Protein AF-A0A1C6S0C9-F1 (afdb_monomer_lite)

Organism: NCBI:txid145854

Radius of gyration: 26.19 Å; chains: 1; bounding box: 48×29×77 Å

Secondary structure (DSSP, 8-state):
-------S--TTS-TTS--HHHHHTSPTT-S---TT----TTS----S-S-PPPPSB-TTS-BHHHHHS-S-GGGG-

Foldseek 3Di:
DDPPPPDDQDPQADPVRHHVVRVVPDPPPPRDDPPPPPVPVVPDDPDPDPDPDPDCADPVGDGPCVVVVVDDPVVVD

Structure (mmCIF, N/CA/C/O backbone):
data_AF-A0A1C6S0C9-F1
#
_entry.id   AF-A0A1C6S0C9-F1
#
loop_
_atom_site.group_PDB
_atom_site.id
_atom_site.type_symbol
_atom_site.label_atom_id
_atom_site.label_alt_id
_atom_site.label_comp_id
_atom_site.label_asym_id
_atom_site.label_entity_id
_atom_site.label_seq_id
_atom_site.pdbx_PDB_ins_code
_atom_site.Cartn_x
_atom_site.Cartn_y
_atom_site.Cartn_z
_atom_site.occupancy
_atom_site.B_iso_or_equiv
_atom_site.auth_seq_id
_atom_site.auth_comp_id
_atom_site.auth_asym_id
_atom_site.auth_atom_id
_atom_site.pdbx_PDB_model_num
ATOM 1 N N . MET A 1 1 ? -19.025 -9.084 40.271 1.00 37.41 1 MET A N 1
ATOM 2 C CA . MET A 1 1 ? -19.516 -8.004 39.394 1.00 37.41 1 MET A CA 1
ATOM 3 C C . MET A 1 1 ? -18.631 -7.987 38.165 1.00 37.41 1 MET A C 1
ATOM 5 O O . MET A 1 1 ? -17.462 -7.663 38.299 1.00 37.41 1 MET A O 1
ATOM 9 N N . SER A 1 2 ? -19.156 -8.387 37.011 1.00 46.91 2 SER A N 1
ATOM 10 C CA . SER A 1 2 ? -18.481 -8.182 35.727 1.00 46.91 2 SER A CA 1
ATOM 11 C C . SER A 1 2 ? -19.473 -7.457 34.841 1.00 46.91 2 SER A C 1
ATOM 13 O O . SER A 1 2 ? -20.356 -8.068 34.242 1.00 46.91 2 SER A O 1
ATOM 15 N N . THR A 1 3 ? -19.396 -6.132 34.875 1.00 47.84 3 THR A N 1
ATOM 16 C CA . THR A 1 3 ? -20.181 -5.254 34.019 1.00 47.84 3 THR A CA 1
ATOM 17 C C . THR A 1 3 ? -19.652 -5.449 32.605 1.00 47.84 3 THR A C 1
ATOM 19 O O . THR A 1 3 ? -18.601 -4.938 32.236 1.00 47.84 3 THR A O 1
ATOM 22 N N . ASN A 1 4 ? -20.325 -6.306 31.842 1.00 53.34 4 ASN A N 1
ATOM 23 C CA . ASN A 1 4 ? -20.033 -6.536 30.435 1.00 53.34 4 ASN A CA 1
ATOM 24 C C . ASN A 1 4 ? -20.615 -5.348 29.650 1.00 53.34 4 ASN A C 1
ATOM 26 O O . ASN A 1 4 ? -21.690 -5.439 29.055 1.00 53.34 4 ASN A O 1
ATOM 30 N N . GLU A 1 5 ? -19.957 -4.192 29.749 1.00 53.28 5 GLU A N 1
ATOM 31 C CA . GLU A 1 5 ? -20.324 -2.967 29.036 1.00 53.28 5 GLU A CA 1
ATOM 32 C C . GLU A 1 5 ? -19.836 -3.055 27.589 1.00 53.28 5 GLU A C 1
ATOM 34 O O . GLU A 1 5 ? -18.856 -2.440 27.186 1.00 53.28 5 GLU A O 1
ATOM 39 N N . ARG A 1 6 ? -20.513 -3.868 26.778 1.00 59.41 6 ARG A N 1
ATOM 40 C CA . ARG A 1 6 ? -20.403 -3.777 25.318 1.00 59.41 6 ARG A CA 1
ATOM 41 C C . ARG A 1 6 ? -21.773 -3.457 24.758 1.00 59.41 6 ARG A C 1
ATOM 43 O O . ARG A 1 6 ? -22.506 -4.380 24.408 1.00 59.41 6 ARG A O 1
ATOM 50 N N . ARG A 1 7 ? -22.157 -2.177 24.744 1.00 60.06 7 ARG A N 1
ATOM 51 C CA . ARG A 1 7 ? -23.460 -1.783 24.183 1.00 60.06 7 ARG A CA 1
ATOM 52 C C . ARG A 1 7 ? -23.507 -0.602 23.224 1.00 60.06 7 ARG A C 1
ATOM 54 O O . ARG A 1 7 ? -24.531 -0.502 22.571 1.00 60.06 7 ARG A O 1
ATOM 61 N N . ASP A 1 8 ? -22.428 0.147 22.999 1.00 65.00 8 ASP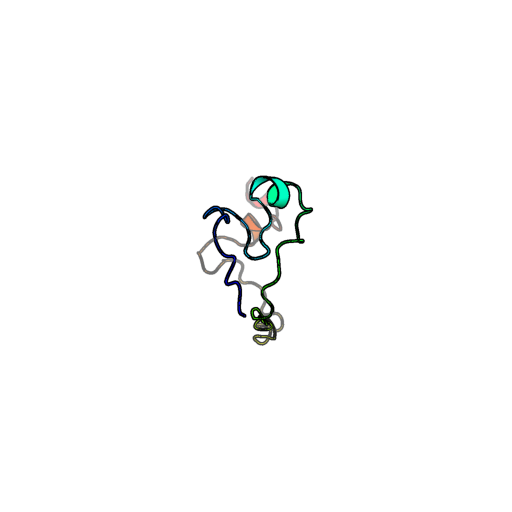 A N 1
ATOM 62 C CA . ASP A 1 8 ? -22.498 1.308 22.090 1.00 65.00 8 ASP A CA 1
ATOM 63 C C . ASP A 1 8 ? -21.331 1.391 21.088 1.00 65.00 8 ASP A C 1
ATOM 65 O O . ASP A 1 8 ? -20.946 2.478 20.676 1.00 65.00 8 ASP A O 1
ATOM 69 N N . ARG A 1 9 ? -20.737 0.254 20.691 1.00 68.44 9 ARG A N 1
ATOM 70 C CA . ARG A 1 9 ? -19.723 0.238 19.622 1.00 68.44 9 ARG A CA 1
ATOM 71 C C . ARG A 1 9 ? -20.406 0.040 18.272 1.00 68.44 9 ARG A C 1
ATOM 73 O O . ARG A 1 9 ? -21.044 -0.996 18.063 1.00 68.44 9 ARG A O 1
ATOM 80 N N . ALA A 1 10 ? -20.281 1.008 17.368 1.00 81.12 10 ALA A N 1
ATOM 81 C CA . ALA A 1 10 ? -20.762 0.858 16.003 1.00 81.12 10 ALA A CA 1
ATOM 82 C C . ALA A 1 10 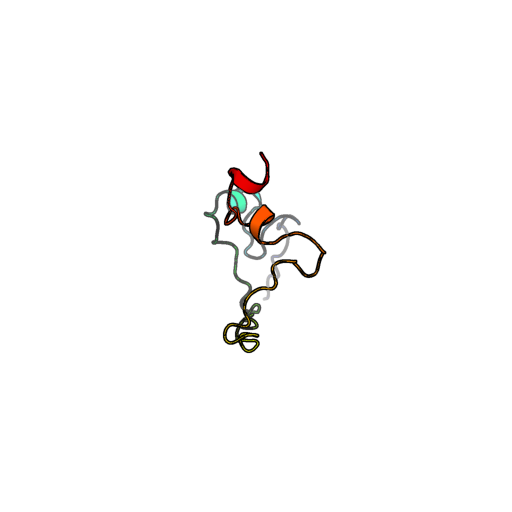? -19.965 -0.245 15.294 1.00 81.12 10 ALA A C 1
ATOM 84 O O . ALA A 1 10 ? -18.792 -0.472 15.581 1.00 81.12 10 ALA A O 1
ATOM 85 N N . ALA A 1 11 ? -20.591 -0.933 14.337 1.00 84.19 11 ALA A N 1
ATOM 86 C CA . ALA A 1 11 ? -19.934 -2.014 13.595 1.00 84.19 11 ALA A CA 1
ATOM 87 C C . ALA A 1 11 ? -18.679 -1.555 12.823 1.00 84.19 11 ALA A C 1
ATOM 89 O O . ALA A 1 11 ? -17.877 -2.387 12.414 1.00 84.19 11 ALA A O 1
ATOM 90 N N . THR A 1 12 ? -18.540 -0.246 12.610 1.00 84.19 12 THR A N 1
ATOM 91 C CA . THR A 1 12 ? -17.435 0.402 11.898 1.00 84.19 12 THR A CA 1
ATOM 92 C C . THR A 1 12 ? -16.338 0.936 12.814 1.00 84.19 12 THR A C 1
ATOM 94 O O . THR A 1 12 ? -15.356 1.464 12.307 1.00 84.19 12 THR A O 1
ATOM 97 N N . ASP A 1 13 ? -16.517 0.880 14.132 1.00 87.12 13 ASP A N 1
ATOM 98 C CA . ASP A 1 13 ? -15.499 1.355 15.064 1.00 87.12 13 ASP A CA 1
ATOM 99 C C . ASP A 1 13 ? -14.339 0.361 15.137 1.00 87.12 13 ASP A C 1
ATOM 101 O O . ASP A 1 13 ? -14.514 -0.858 15.040 1.00 87.12 13 ASP A O 1
ATOM 105 N N . GLU A 1 14 ? -13.151 0.901 15.364 1.00 86.88 14 GLU A N 1
ATOM 106 C CA . GLU A 1 14 ? -11.923 0.143 15.544 1.00 86.88 14 GLU A CA 1
ATOM 107 C C . GLU A 1 14 ? -12.003 -0.769 16.790 1.00 86.88 14 GLU A C 1
ATOM 109 O O . GLU A 1 14 ? -12.806 -0.552 17.713 1.00 86.88 14 GLU A O 1
ATOM 114 N N . PRO A 1 15 ? -11.181 -1.831 16.871 1.00 84.44 15 PRO A N 1
ATOM 115 C CA . PRO A 1 15 ? -11.243 -2.788 17.974 1.00 84.44 15 PRO A CA 1
ATOM 116 C C . PRO A 1 15 ? -10.869 -2.177 19.337 1.00 84.44 15 PRO A C 1
ATOM 118 O O . PRO A 1 15 ? -11.356 -2.661 20.368 1.00 84.44 15 PRO A O 1
ATOM 121 N N . ASP A 1 16 ? -10.086 -1.092 19.350 1.00 80.50 16 ASP A N 1
ATOM 122 C CA . ASP A 1 16 ? -9.789 -0.266 20.532 1.00 80.50 16 ASP A CA 1
ATOM 123 C C . ASP A 1 16 ? -10.974 0.614 20.975 1.00 80.50 16 ASP A C 1
ATOM 125 O O . ASP A 1 16 ? -10.961 1.151 22.080 1.00 80.50 16 ASP A O 1
ATOM 129 N N . GLY A 1 17 ? -12.043 0.690 20.177 1.00 85.19 17 GLY A N 1
ATOM 130 C CA . GLY A 1 17 ? -13.216 1.520 20.435 1.00 85.19 17 GLY A CA 1
ATOM 131 C C . GLY A 1 17 ? -13.131 2.925 19.849 1.00 85.19 17 GLY A C 1
ATOM 132 O O . GLY A 1 17 ? -14.017 3.729 20.124 1.00 85.19 17 GLY A O 1
ATOM 133 N N . THR A 1 18 ? -12.106 3.231 19.054 1.00 87.62 18 THR A N 1
ATOM 134 C CA . THR A 1 18 ? -12.034 4.489 18.312 1.00 87.62 18 THR A CA 1
ATOM 135 C C . THR A 1 18 ? -13.054 4.512 17.176 1.00 87.62 18 THR A C 1
ATOM 137 O O . THR A 1 18 ? -13.235 3.531 16.457 1.00 87.62 18 THR A O 1
ATOM 140 N N . THR A 1 19 ? -13.724 5.652 16.998 1.00 89.31 19 THR A N 1
ATOM 141 C CA . THR A 1 19 ? -14.691 5.814 15.905 1.00 89.31 19 THR A CA 1
ATOM 142 C C . THR A 1 19 ? -13.997 5.796 14.544 1.00 89.31 19 THR A C 1
ATOM 144 O O . THR A 1 19 ? -12.869 6.272 14.411 1.00 89.31 19 THR A O 1
ATOM 147 N N . ALA A 1 20 ? -14.694 5.340 13.501 1.00 87.06 20 ALA A N 1
ATOM 148 C CA . ALA A 1 20 ? -14.152 5.337 12.135 1.00 87.06 20 ALA A CA 1
ATO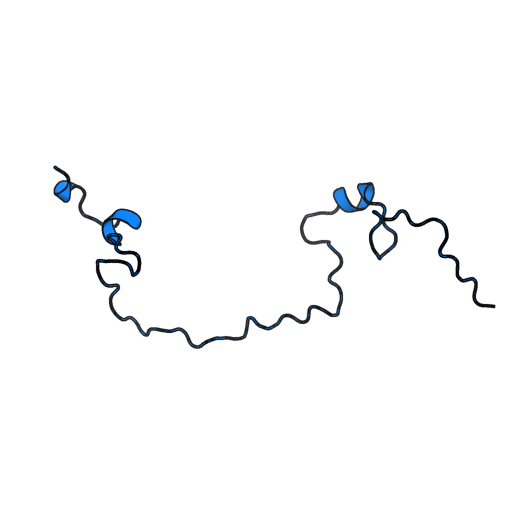M 149 C C . ALA A 1 20 ? -13.635 6.722 11.684 1.00 87.06 20 ALA A C 1
ATOM 151 O O . ALA A 1 20 ? -12.624 6.828 10.990 1.00 87.06 20 ALA A O 1
ATOM 152 N N . PHE A 1 21 ? -14.313 7.800 12.103 1.00 88.62 21 PHE A N 1
ATOM 153 C CA . PHE A 1 21 ? -13.895 9.170 11.801 1.00 88.62 21 PHE A CA 1
ATOM 154 C C . PHE A 1 21 ? -12.563 9.521 12.474 1.00 88.62 21 PHE A C 1
ATOM 156 O O . PHE A 1 21 ? -11.652 10.017 11.819 1.00 88.62 21 PHE A O 1
ATOM 163 N N . GLU A 1 22 ? -12.421 9.237 13.764 1.00 88.06 22 GLU A N 1
ATOM 164 C CA . GLU A 1 22 ? -11.192 9.525 14.505 1.00 88.06 22 GLU A CA 1
ATOM 165 C C . GLU A 1 22 ? -10.014 8.661 14.028 1.00 88.06 22 GLU A C 1
ATOM 167 O O . GLU A 1 22 ? -8.895 9.158 13.904 1.00 88.06 22 GLU A O 1
ATOM 172 N N . ALA A 1 23 ? -10.270 7.403 13.656 1.00 86.75 23 ALA A N 1
ATOM 173 C CA . ALA A 1 23 ? -9.269 6.528 13.052 1.00 86.75 23 ALA A CA 1
ATOM 174 C C . ALA A 1 23 ? -8.740 7.089 11.720 1.00 86.75 23 ALA A C 1
ATOM 176 O O . ALA A 1 23 ? -7.541 7.017 11.455 1.00 86.75 23 ALA A O 1
ATOM 177 N N . SER A 1 24 ? -9.604 7.720 10.915 1.00 84.88 24 SER A N 1
ATOM 178 C CA . SER A 1 24 ? -9.225 8.309 9.620 1.00 84.88 24 SER A CA 1
ATOM 179 C C . SER A 1 24 ? -8.268 9.502 9.718 1.00 84.88 24 SER A C 1
ATOM 181 O O . SER A 1 24 ? -7.602 9.841 8.741 1.00 84.88 24 SER A O 1
ATOM 183 N N . LEU A 1 25 ? -8.192 10.136 10.891 1.00 90.44 25 LEU A N 1
ATOM 184 C CA . LEU A 1 25 ? -7.297 11.262 11.149 1.00 90.44 25 LEU A CA 1
ATOM 185 C C . LEU A 1 25 ? -5.908 10.816 11.624 1.00 90.44 25 LEU A C 1
ATOM 187 O O . LEU A 1 25 ? -5.015 11.657 11.749 1.00 90.44 25 LEU A O 1
ATOM 191 N N . ARG A 1 26 ? -5.712 9.522 11.912 1.00 85.50 26 ARG A N 1
ATOM 192 C CA . ARG A 1 26 ? -4.417 9.005 12.358 1.00 85.50 26 ARG A CA 1
ATOM 193 C C . ARG A 1 26 ? -3.398 9.062 11.213 1.00 85.50 26 ARG A C 1
ATOM 195 O O . ARG A 1 26 ? -3.751 8.793 10.060 1.00 85.50 26 ARG A O 1
ATOM 202 N N . PRO A 1 27 ? -2.131 9.392 11.509 1.00 83.25 27 PRO A N 1
ATOM 203 C CA . PRO A 1 27 ? -1.061 9.295 10.533 1.00 83.25 27 PRO A CA 1
ATOM 204 C C . PRO A 1 27 ? -1.005 7.897 9.895 1.00 83.25 27 PRO A C 1
ATOM 206 O O . PRO A 1 27 ? -1.258 6.890 10.568 1.00 83.25 27 PRO A O 1
ATOM 209 N N . PRO A 1 28 ? -0.641 7.799 8.606 1.00 77.00 28 PRO A N 1
ATOM 210 C CA . PRO A 1 28 ? -0.387 6.509 7.982 1.00 77.00 28 PRO A CA 1
ATOM 211 C C . PRO A 1 28 ? 0.639 5.709 8.799 1.00 77.00 28 PRO A C 1
ATOM 213 O O . PRO A 1 28 ? 1.724 6.210 9.083 1.00 77.00 28 PRO A O 1
ATOM 216 N N . GLY A 1 29 ? 0.302 4.467 9.157 1.00 70.94 29 GLY A N 1
ATOM 217 C CA . GLY A 1 29 ? 1.171 3.579 9.942 1.00 70.94 29 GLY A CA 1
ATOM 218 C C . GLY A 1 29 ? 0.768 3.386 11.409 1.00 70.94 29 GLY A C 1
ATOM 219 O O . GLY A 1 29 ? 1.262 2.444 12.022 1.00 70.94 29 GLY A O 1
ATOM 220 N N . ASP A 1 30 ? -0.174 4.180 11.932 1.00 66.75 30 ASP A N 1
ATOM 221 C CA . ASP A 1 30 ? -0.705 4.059 13.305 1.00 66.75 30 ASP A CA 1
ATOM 222 C C . ASP A 1 30 ? -1.945 3.140 13.412 1.00 66.75 30 ASP A C 1
ATOM 224 O O . ASP A 1 30 ? -2.709 3.187 14.382 1.00 66.75 30 ASP A O 1
ATOM 228 N N . SER A 1 31 ? -2.173 2.276 12.417 1.00 63.97 31 SER A N 1
ATOM 229 C CA . SER A 1 31 ? -3.136 1.177 12.538 1.00 63.97 31 SER A CA 1
ATOM 230 C C . SER A 1 31 ? -2.663 0.218 13.630 1.00 63.97 31 SER A C 1
ATOM 232 O O . SER A 1 31 ? -1.483 -0.134 13.679 1.00 63.97 31 SER A O 1
ATOM 234 N N . LEU A 1 32 ? -3.574 -0.216 14.506 1.00 62.75 32 LEU A N 1
ATOM 235 C CA . LEU A 1 32 ? -3.248 -1.163 15.570 1.00 62.75 32 LEU A CA 1
ATOM 236 C C . LEU A 1 32 ? -2.631 -2.417 14.951 1.00 62.75 32 LEU A C 1
ATOM 238 O O . LEU A 1 32 ? -3.310 -3.195 14.279 1.00 62.75 32 LEU A O 1
ATOM 242 N N . ARG A 1 33 ? -1.335 -2.624 15.187 1.00 61.16 33 ARG A N 1
ATOM 243 C CA . ARG A 1 33 ? -0.704 -3.911 14.923 1.00 61.16 33 ARG A CA 1
ATOM 244 C C . ARG A 1 33 ? -1.340 -4.891 15.890 1.00 61.16 33 ARG A C 1
ATOM 246 O O . ARG A 1 33 ? -1.065 -4.838 17.087 1.00 61.16 33 ARG A O 1
ATOM 253 N N . SER A 1 34 ? -2.227 -5.748 15.391 1.00 56.84 34 SER A N 1
ATOM 254 C CA . SER A 1 34 ? -2.613 -6.924 16.160 1.00 56.84 34 SER A CA 1
ATOM 255 C C . SER A 1 34 ? -1.304 -7.623 16.531 1.00 56.84 34 SER A C 1
ATOM 257 O O . SER A 1 34 ? -0.464 -7.873 15.665 1.00 56.84 34 SER A O 1
ATOM 259 N N . THR A 1 35 ? -1.085 -7.879 17.816 1.00 53.00 35 THR A N 1
ATOM 260 C CA . THR A 1 35 ? 0.136 -8.516 18.330 1.00 53.00 35 THR A CA 1
ATOM 261 C C . THR A 1 35 ? 0.285 -9.975 17.874 1.00 53.00 35 THR A C 1
ATOM 263 O O . THR A 1 35 ? 1.142 -10.688 18.382 1.00 53.00 35 THR A O 1
ATOM 266 N N . GLU A 1 36 ? -0.549 -10.427 16.937 1.00 52.25 36 GLU A N 1
ATOM 267 C CA . GLU A 1 36 ? -0.538 -11.766 16.354 1.00 52.25 36 GLU A CA 1
ATOM 268 C C . GLU A 1 36 ? 0.003 -11.792 14.919 1.00 52.25 36 GLU A C 1
ATOM 270 O O . GLU A 1 36 ? 0.248 -12.875 14.400 1.00 52.25 36 GLU A O 1
ATOM 275 N N . ASP A 1 37 ? 0.280 -10.642 14.293 1.00 52.72 37 ASP A N 1
ATOM 276 C CA . ASP A 1 37 ? 1.015 -10.621 13.023 1.00 52.72 37 ASP A CA 1
ATOM 277 C C . ASP A 1 37 ? 2.524 -10.565 13.296 1.00 52.72 37 ASP A C 1
ATOM 279 O O . ASP A 1 37 ? 3.212 -9.570 13.056 1.00 52.72 37 ASP A O 1
ATOM 283 N N . THR A 1 38 ? 3.044 -11.653 13.870 1.00 51.03 38 THR A N 1
ATOM 284 C CA . THR A 1 38 ? 4.486 -11.943 13.864 1.00 51.03 38 THR A CA 1
ATOM 285 C C . THR A 1 38 ? 4.851 -12.516 12.492 1.00 51.03 38 THR A C 1
ATOM 287 O O . THR A 1 38 ? 5.316 -13.642 12.379 1.00 51.03 38 THR A O 1
ATOM 290 N N . GLY A 1 39 ? 4.574 -11.762 11.430 1.00 52.47 39 GLY A N 1
ATOM 291 C CA . GLY A 1 39 ? 4.894 -12.120 10.052 1.00 52.47 39 GLY A CA 1
ATOM 292 C C . GLY A 1 39 ? 6.346 -11.801 9.710 1.00 52.47 39 GLY A C 1
ATOM 293 O O . GLY A 1 39 ? 6.610 -11.050 8.775 1.00 52.47 39 GLY A O 1
ATOM 294 N N . ASP A 1 40 ? 7.296 -12.372 10.457 1.00 55.06 40 ASP A N 1
ATOM 295 C CA . ASP A 1 40 ? 8.694 -12.512 10.018 1.00 55.06 40 ASP A CA 1
ATOM 296 C C . ASP A 1 40 ? 8.832 -13.700 9.040 1.00 55.06 40 ASP A C 1
ATOM 298 O O . ASP A 1 40 ? 9.743 -14.517 9.118 1.00 55.06 40 ASP A O 1
ATOM 302 N N . ASP A 1 41 ? 7.898 -13.804 8.091 1.00 57.66 41 ASP A N 1
ATOM 303 C CA . ASP A 1 41 ? 7.948 -14.768 6.983 1.00 57.66 41 ASP A CA 1
ATOM 304 C C . ASP A 1 41 ? 8.791 -14.232 5.809 1.00 57.66 41 ASP A C 1
ATOM 306 O O . ASP A 1 41 ? 8.900 -14.854 4.751 1.00 57.66 41 ASP A O 1
ATOM 310 N N . LEU A 1 42 ? 9.412 -13.059 5.984 1.00 58.78 42 LEU A N 1
ATOM 311 C CA . LEU A 1 42 ? 10.362 -12.479 5.035 1.00 58.78 42 LEU A CA 1
ATOM 312 C C . LEU A 1 42 ? 11.802 -12.946 5.280 1.00 58.78 42 LEU A C 1
ATOM 314 O O . LEU A 1 42 ? 12.692 -12.596 4.500 1.00 58.78 42 LEU A O 1
ATOM 318 N N . ALA A 1 43 ? 12.037 -13.790 6.291 1.00 60.62 43 ALA A N 1
ATOM 319 C CA . ALA A 1 43 ? 13.293 -14.500 6.499 1.00 60.62 43 ALA A CA 1
ATOM 320 C C . ALA A 1 43 ? 13.504 -15.636 5.466 1.00 60.62 43 ALA A C 1
ATOM 322 O O . ALA A 1 43 ? 13.679 -16.802 5.806 1.00 60.62 43 ALA A O 1
ATOM 323 N N . GLY A 1 44 ? 13.558 -15.249 4.186 1.00 60.28 44 GLY A N 1
ATOM 324 C CA . GLY A 1 44 ? 14.380 -15.863 3.145 1.00 60.28 44 GLY A CA 1
ATOM 325 C C . GLY A 1 44 ? 13.752 -16.966 2.287 1.00 60.28 44 GLY A C 1
ATOM 326 O O . GLY A 1 44 ? 13.413 -18.046 2.760 1.00 60.28 44 GLY A O 1
ATOM 327 N N . PRO A 1 45 ? 13.855 -16.805 0.962 1.00 54.03 45 PRO A N 1
ATOM 328 C CA . PRO A 1 45 ? 14.451 -17.831 0.121 1.00 54.03 45 PRO A CA 1
ATOM 329 C C . PRO A 1 45 ? 15.878 -17.412 -0.282 1.00 54.03 45 PRO A C 1
ATOM 331 O O . PRO A 1 45 ? 16.174 -16.215 -0.351 1.00 54.03 45 PRO A O 1
ATOM 334 N N . PRO A 1 46 ? 16.788 -18.368 -0.551 1.00 54.44 46 PRO A N 1
ATOM 335 C CA . PRO A 1 46 ? 18.111 -18.047 -1.074 1.00 54.44 46 PRO A CA 1
ATOM 336 C C . PRO A 1 46 ? 17.951 -17.221 -2.349 1.00 54.44 46 PRO A C 1
ATOM 338 O O . PRO A 1 46 ? 17.158 -17.590 -3.215 1.00 54.44 46 PRO A O 1
ATOM 341 N N . VAL A 1 47 ? 18.705 -16.124 -2.457 1.00 60.91 47 VAL A N 1
ATOM 342 C CA . VAL A 1 47 ? 18.876 -15.347 -3.693 1.00 60.91 47 VAL A CA 1
ATOM 343 C C . VAL A 1 47 ? 19.090 -16.319 -4.862 1.00 60.91 47 VAL A C 1
ATOM 345 O O . VAL A 1 47 ? 20.147 -16.952 -4.939 1.00 60.91 47 VAL A O 1
ATOM 348 N N . PRO A 1 48 ? 18.110 -16.504 -5.767 1.00 47.72 48 PRO A N 1
ATOM 349 C CA . PRO A 1 48 ? 18.310 -17.367 -6.907 1.00 47.72 48 PRO A CA 1
ATOM 350 C C . PRO A 1 48 ? 19.115 -16.570 -7.925 1.00 47.72 48 PRO A C 1
ATOM 352 O O . PRO A 1 48 ? 18.581 -15.719 -8.630 1.00 47.72 48 PRO A O 1
ATOM 355 N N . GLY A 1 49 ? 20.410 -16.862 -7.995 1.00 50.16 49 GLY A N 1
ATOM 356 C CA . GLY A 1 49 ? 21.277 -16.369 -9.054 1.00 50.16 49 GLY A CA 1
ATOM 357 C C . GLY A 1 49 ? 22.393 -15.483 -8.538 1.00 50.16 49 GLY A C 1
ATOM 358 O O . GLY A 1 49 ? 22.330 -14.261 -8.630 1.00 50.16 49 GLY A O 1
ATOM 359 N N . GLU A 1 50 ? 23.490 -16.118 -8.137 1.00 52.03 50 GLU A N 1
ATOM 360 C CA . GLU A 1 50 ? 24.801 -15.607 -8.526 1.00 52.03 50 GLU A CA 1
ATOM 361 C C . GLU A 1 50 ? 24.781 -15.395 -10.052 1.00 52.03 50 GLU A C 1
ATOM 363 O O . GLU A 1 50 ? 24.851 -16.344 -10.832 1.00 52.03 50 GLU A O 1
ATOM 368 N N . GLY A 1 51 ? 24.522 -14.143 -10.443 1.00 52.25 51 GLY A N 1
ATOM 369 C CA . GLY A 1 51 ? 24.722 -13.516 -11.748 1.00 52.25 51 GLY A CA 1
ATOM 370 C C . GLY A 1 51 ? 24.758 -14.418 -12.977 1.00 52.25 51 GLY A C 1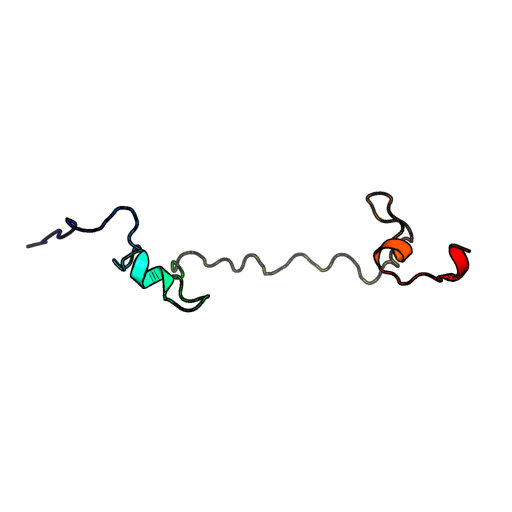
ATOM 371 O O . GLY A 1 51 ? 25.729 -14.367 -13.729 1.00 52.25 51 GLY A O 1
ATOM 372 N N . ARG A 1 52 ? 23.700 -15.191 -13.254 1.00 56.22 52 ARG A N 1
ATOM 373 C CA . ARG A 1 52 ? 23.496 -15.615 -14.644 1.00 56.22 52 ARG A CA 1
ATOM 374 C C . ARG A 1 52 ? 23.184 -14.349 -15.443 1.00 56.22 52 ARG A C 1
ATOM 376 O O . ARG A 1 52 ? 22.279 -13.623 -15.026 1.00 56.22 52 ARG A O 1
ATOM 383 N N . PRO A 1 53 ? 23.915 -14.054 -16.533 1.00 57.31 53 PRO A N 1
ATOM 384 C CA . PRO A 1 53 ? 23.601 -12.900 -17.361 1.00 57.31 53 PRO A CA 1
ATOM 385 C C . PRO A 1 53 ? 22.136 -13.003 -17.780 1.00 57.31 53 PRO A C 1
ATOM 387 O O . PRO A 1 53 ? 21.688 -14.076 -18.196 1.00 57.31 53 PRO A O 1
ATOM 390 N N . ALA A 1 54 ? 21.383 -11.919 -17.588 1.00 62.97 54 ALA A N 1
ATOM 391 C CA . ALA A 1 54 ? 20.000 -11.859 -18.025 1.00 62.97 54 ALA A CA 1
ATOM 392 C C . ALA A 1 54 ? 19.974 -12.174 -19.525 1.00 62.97 54 ALA A C 1
ATOM 394 O O . ALA A 1 54 ? 20.667 -11.531 -20.311 1.00 62.97 54 ALA A O 1
ATOM 395 N N . THR A 1 55 ? 19.236 -13.211 -19.915 1.00 65.50 55 THR A N 1
ATOM 396 C CA . THR A 1 55 ? 18.965 -13.472 -21.327 1.00 65.50 55 THR A CA 1
ATOM 397 C C . THR A 1 55 ? 18.315 -12.220 -21.920 1.00 65.50 55 THR A C 1
ATOM 399 O O . THR A 1 55 ? 17.434 -11.645 -21.283 1.00 65.50 55 THR A O 1
ATOM 402 N N . THR A 1 56 ? 18.702 -11.826 -23.136 1.00 73.06 56 THR A N 1
ATOM 403 C CA . THR A 1 56 ? 18.136 -10.666 -23.858 1.00 73.06 56 THR A CA 1
ATOM 404 C C . THR A 1 56 ? 16.608 -10.730 -23.967 1.00 73.06 56 THR A C 1
ATOM 406 O O . THR A 1 56 ? 15.939 -9.711 -24.042 1.00 73.06 56 THR A O 1
ATOM 409 N N . THR A 1 57 ? 16.021 -11.927 -23.900 1.00 82.38 57 THR A N 1
ATOM 410 C CA . THR A 1 57 ? 14.571 -12.131 -23.889 1.00 82.38 57 THR A CA 1
ATOM 411 C C . THR A 1 57 ? 14.083 -12.578 -22.510 1.00 82.38 57 THR A C 1
ATOM 413 O O . THR A 1 57 ? 14.540 -13.579 -21.953 1.00 82.38 57 THR A O 1
ATOM 416 N N . SER A 1 58 ? 13.102 -11.850 -21.981 1.00 81.00 58 SER A N 1
ATOM 417 C CA . SER A 1 58 ? 12.364 -12.163 -20.762 1.00 81.00 58 SER A CA 1
ATOM 418 C C . SER A 1 58 ? 11.599 -13.481 -20.889 1.00 81.00 58 SER A C 1
ATOM 420 O O . SER A 1 58 ? 11.253 -13.935 -21.979 1.00 81.00 58 SER A O 1
ATOM 422 N N . ARG A 1 59 ? 11.230 -14.076 -19.751 1.00 84.50 59 ARG A N 1
ATOM 423 C CA . ARG A 1 59 ? 10.411 -15.298 -19.699 1.00 84.50 59 ARG A CA 1
ATOM 424 C C . ARG A 1 59 ? 9.071 -15.159 -20.431 1.00 84.50 59 ARG A C 1
ATOM 426 O O . ARG A 1 59 ? 8.558 -16.145 -20.946 1.00 84.50 59 ARG A O 1
ATOM 433 N N . ALA A 1 60 ? 8.506 -13.954 -20.451 1.00 85.56 60 ALA A N 1
ATOM 434 C CA . ALA A 1 60 ? 7.254 -13.656 -21.144 1.00 85.56 60 ALA A CA 1
ATOM 435 C C . ALA A 1 60 ? 7.441 -13.345 -22.644 1.00 85.56 60 ALA A C 1
ATOM 437 O O . ALA A 1 60 ? 6.464 -13.053 -23.323 1.00 85.56 60 ALA A O 1
ATOM 438 N N . GLY A 1 61 ? 8.673 -13.404 -23.160 1.00 87.19 61 GLY A N 1
ATOM 439 C CA . GLY A 1 61 ? 8.983 -13.169 -24.572 1.00 87.19 61 GLY A CA 1
ATOM 440 C C . GLY A 1 61 ? 9.297 -11.717 -24.937 1.00 87.19 61 GLY A C 1
ATOM 441 O O . GLY A 1 61 ? 9.579 -11.451 -26.099 1.00 87.19 61 GLY A O 1
ATOM 442 N N . TYR A 1 62 ? 9.270 -10.784 -23.982 1.00 84.69 62 TYR A N 1
ATOM 443 C CA . TYR A 1 62 ? 9.679 -9.396 -24.224 1.00 84.69 62 TYR A CA 1
ATOM 444 C C . TYR A 1 62 ? 11.199 -9.266 -24.304 1.00 84.69 62 TYR A C 1
ATOM 446 O O . TYR A 1 62 ? 11.905 -9.956 -23.569 1.00 84.69 62 TYR A O 1
ATOM 454 N N . ASP A 1 63 ? 11.694 -8.358 -25.140 1.00 86.88 63 ASP A N 1
ATOM 455 C CA . ASP A 1 63 ? 13.099 -7.956 -25.118 1.00 86.88 63 ASP A CA 1
ATOM 456 C C . ASP A 1 63 ? 13.372 -7.133 -23.849 1.00 86.88 63 ASP A C 1
ATOM 458 O O . ASP A 1 63 ? 12.653 -6.182 -23.530 1.00 86.88 63 ASP A O 1
ATOM 462 N N . VAL A 1 64 ? 14.366 -7.555 -23.072 1.00 89.44 64 VAL A N 1
ATOM 463 C CA . VAL A 1 64 ? 14.730 -6.913 -21.809 1.00 89.44 64 VAL A CA 1
ATOM 464 C C . VAL A 1 64 ? 15.318 -5.531 -22.061 1.00 89.44 64 VAL A C 1
ATOM 466 O O . VAL A 1 64 ? 14.980 -4.624 -21.307 1.00 89.44 64 VAL A O 1
ATOM 469 N N . ASP A 1 65 ? 16.119 -5.354 -23.114 1.00 87.69 65 ASP A N 1
ATOM 470 C CA . ASP A 1 65 ? 16.778 -4.088 -23.436 1.00 87.69 65 ASP A CA 1
ATOM 471 C C . ASP A 1 65 ? 15.769 -3.028 -23.929 1.00 87.69 65 ASP A C 1
ATOM 473 O O . ASP A 1 65 ? 15.933 -1.836 -23.660 1.00 87.69 65 ASP A O 1
ATOM 477 N N . ASP A 1 66 ? 14.677 -3.455 -24.581 1.00 85.94 66 ASP A N 1
ATOM 478 C CA . ASP A 1 66 ? 13.523 -2.603 -24.934 1.00 85.94 66 ASP A CA 1
ATOM 479 C C . ASP A 1 66 ? 12.783 -2.092 -23.701 1.00 85.94 66 ASP A C 1
ATOM 481 O O . ASP A 1 66 ? 12.406 -0.923 -23.638 1.00 85.94 66 ASP A O 1
ATOM 485 N N . VAL A 1 67 ? 12.556 -2.967 -22.721 1.00 86.12 67 VAL A N 1
ATOM 486 C CA . VAL A 1 67 ? 11.757 -2.645 -21.531 1.00 86.12 67 VAL A CA 1
ATOM 487 C C . VAL A 1 67 ? 12.571 -1.859 -20.504 1.00 86.12 67 VAL A C 1
ATOM 489 O O . VAL A 1 67 ? 12.036 -0.963 -19.851 1.00 86.12 67 VAL A O 1
ATOM 492 N N . SER A 1 68 ? 13.853 -2.185 -20.340 1.00 85.19 68 SER A N 1
ATOM 493 C CA . SER A 1 68 ? 14.765 -1.480 -19.433 1.00 85.19 68 SER A CA 1
ATOM 494 C C . SER A 1 68 ? 15.220 -0.126 -19.985 1.00 85.19 68 SER A C 1
ATOM 496 O O . SER A 1 68 ? 15.678 0.716 -19.213 1.00 85.19 68 SER A O 1
ATOM 498 N N . GLY A 1 69 ? 15.140 0.071 -21.306 1.00 83.31 69 GLY A N 1
ATOM 499 C CA . GLY A 1 69 ? 15.706 1.230 -21.990 1.00 83.31 69 GLY A CA 1
ATOM 500 C C . GLY A 1 69 ? 17.238 1.222 -22.050 1.00 83.31 69 GLY A C 1
ATOM 501 O O . GLY A 1 69 ? 17.828 2.266 -22.320 1.00 83.31 69 GLY A O 1
ATOM 502 N N . SER A 1 70 ? 17.896 0.082 -21.790 1.00 86.19 70 SER A N 1
ATOM 503 C CA . SER A 1 70 ? 19.361 -0.055 -21.913 1.00 86.19 70 SER A CA 1
ATOM 504 C C . SER A 1 70 ? 19.843 -0.170 -23.350 1.00 86.19 70 SER A C 1
ATOM 506 O O . SER A 1 70 ? 21.048 -0.217 -23.599 1.00 86.19 70 SER A O 1
ATOM 508 N N . ALA A 1 71 ? 18.923 -0.234 -24.296 1.00 86.19 71 ALA A N 1
ATOM 509 C CA . ALA A 1 71 ? 19.299 -0.484 -25.655 1.00 86.19 71 ALA A CA 1
ATOM 510 C C . ALA A 1 71 ? 19.769 0.730 -26.443 1.00 86.19 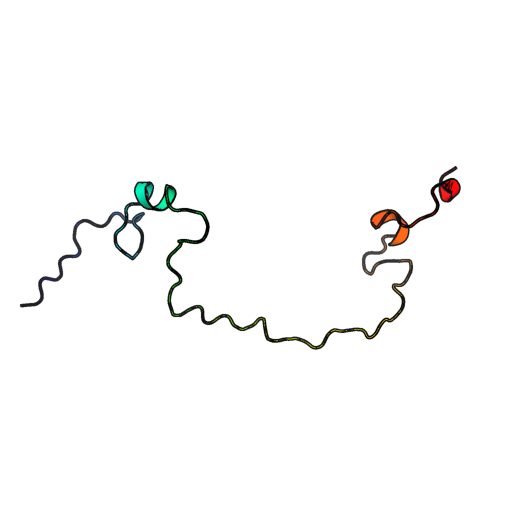71 ALA A C 1
ATOM 512 O O . ALA A 1 71 ? 19.359 1.864 -26.199 1.00 86.19 71 ALA A O 1
ATOM 513 N N . ASP A 1 72 ? 20.551 0.439 -27.480 1.00 82.62 72 ASP A N 1
ATOM 514 C CA . ASP A 1 72 ? 20.991 1.429 -28.450 1.00 82.62 72 ASP A CA 1
ATOM 515 C C . ASP A 1 72 ? 19.791 2.009 -29.226 1.00 82.62 72 ASP A C 1
ATOM 517 O O . ASP A 1 72 ? 19.110 1.259 -29.928 1.00 82.62 72 ASP A O 1
ATOM 521 N N . PRO A 1 73 ? 19.515 3.323 -29.151 1.00 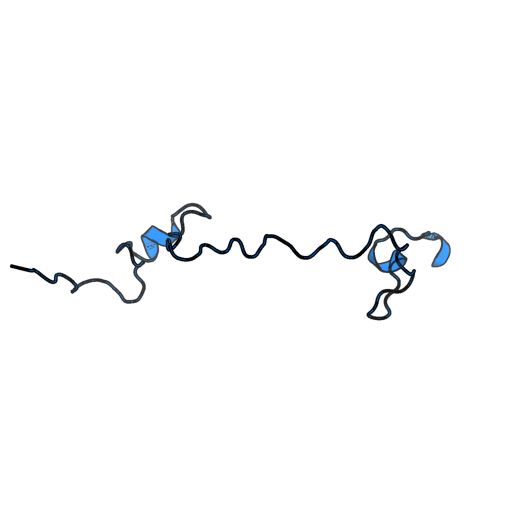81.44 73 PRO A N 1
ATOM 522 C CA . PRO A 1 73 ? 18.433 3.941 -29.912 1.00 81.44 73 PRO A CA 1
ATOM 523 C C . PRO A 1 73 ? 18.602 3.807 -31.434 1.00 81.44 73 PRO A C 1
ATOM 525 O O . PRO A 1 73 ? 17.596 3.780 -32.140 1.00 81.44 73 PRO A O 1
ATOM 528 N N . ALA A 1 74 ? 19.830 3.645 -31.945 1.00 85.06 74 ALA A N 1
ATOM 529 C CA . ALA A 1 74 ? 20.097 3.483 -33.377 1.00 85.06 74 ALA A CA 1
ATOM 530 C C . ALA A 1 74 ? 19.539 2.173 -33.961 1.00 85.06 74 ALA A C 1
ATOM 532 O O . ALA A 1 74 ? 19.478 2.006 -35.175 1.00 85.06 74 ALA A O 1
ATOM 533 N N . ARG A 1 75 ? 19.108 1.228 -33.117 1.00 80.69 75 ARG A N 1
ATOM 534 C CA . ARG A 1 75 ? 18.514 -0.042 -33.564 1.00 80.69 75 ARG A CA 1
ATOM 535 C C . ARG A 1 75 ? 17.097 0.091 -34.135 1.00 80.69 75 ARG A C 1
ATOM 537 O O . ARG A 1 75 ? 16.565 -0.895 -34.640 1.00 80.69 75 ARG A O 1
ATOM 544 N N . TYR A 1 76 ? 16.473 1.259 -33.985 1.00 77.44 76 TYR A N 1
ATOM 545 C CA . TYR A 1 76 ? 15.100 1.535 -34.420 1.00 77.44 76 TYR A CA 1
ATOM 546 C C . TYR A 1 76 ? 15.006 2.566 -35.554 1.00 77.44 76 TYR A C 1
ATOM 548 O O . TYR A 1 76 ? 13.894 2.961 -35.913 1.00 77.44 76 TYR A O 1
ATOM 556 N N . GLU A 1 77 ? 16.146 3.007 -36.089 1.00 68.88 77 GLU A N 1
ATOM 557 C CA . GLU A 1 77 ? 16.246 3.872 -37.275 1.00 68.88 77 GLU A CA 1
ATOM 558 C C . GLU A 1 77 ? 16.401 3.041 -38.557 1.00 68.88 77 GLU A C 1
ATOM 560 O O . GLU A 1 77 ? 15.781 3.427 -39.576 1.00 68.88 77 GLU A O 1
#

Sequence (77 aa):
MSTNERRDRAATDEPDGTTAFEASLRPPGDSLRSTEDTGDDLAGPPVPGEGRPATTTSRAGYDVDDVSGSADPARYE

pLDDT: mean 71.36, std 14.82, range [37.41, 90.44]